Protein AF-A0A0D0DT85-F1 (afdb_monomer)

Organism: NCBI:txid930991

Sequence (177 aa):
MFSESQMRKAKAQCKSSNTFLCLSPDREFDTLKAQILQKIDEKLNPGMLTYDDYMIEWTIPRIQPSAMSLSSPADYNNEDDSRDGIGGPEDSNTSDSDCEHVKKKKKSKKHKKGKGVIENIAINEKIQNLQNCWMCSKPGCSSDHCFVHPEHPDHFSLGHEHLSVWAAAWVPFYIIN

Radius of gyration: 30.25 Å; Cα contacts (8 Å, |Δi|>4): 53; chains: 1; bounding box: 87×52×70 Å

Structure (mmCIF, N/CA/C/O backbone):
data_AF-A0A0D0DT85-F1
#
_entry.id   AF-A0A0D0DT85-F1
#
loop_
_atom_site.group_PDB
_atom_site.id
_atom_site.type_symbol
_atom_site.label_atom_id
_atom_site.label_alt_id
_atom_site.label_comp_id
_atom_site.label_asym_id
_atom_site.label_entity_id
_atom_site.label_seq_id
_atom_site.pdbx_PDB_ins_code
_atom_site.Cartn_x
_atom_site.Cartn_y
_atom_site.Cartn_z
_atom_site.occupancy
_atom_site.B_iso_or_equiv
_atom_site.auth_seq_id
_atom_site.auth_comp_id
_atom_site.auth_asym_id
_atom_site.auth_atom_id
_atom_site.pdbx_PDB_model_num
ATOM 1 N N . MET A 1 1 ? 18.616 3.975 -16.713 1.00 49.69 1 MET A N 1
ATOM 2 C CA . MET A 1 1 ? 18.365 5.360 -17.172 1.00 49.69 1 MET A CA 1
ATOM 3 C C . MET A 1 1 ? 17.115 5.345 -18.038 1.00 49.69 1 MET A C 1
ATOM 5 O O . MET A 1 1 ? 17.030 4.480 -18.897 1.00 49.69 1 MET A O 1
ATOM 9 N N . PHE A 1 2 ? 16.143 6.225 -17.790 1.00 50.12 2 PHE A N 1
ATOM 10 C CA . PHE A 1 2 ? 14.968 6.376 -18.661 1.00 50.12 2 PHE A CA 1
ATOM 11 C C . PHE A 1 2 ? 15.368 7.119 -19.943 1.00 50.12 2 PHE A C 1
ATOM 13 O O . PHE A 1 2 ? 16.223 8.004 -19.886 1.00 50.12 2 PHE A O 1
ATOM 20 N N . SER A 1 3 ? 14.784 6.766 -21.091 1.00 71.31 3 SER A N 1
ATOM 21 C CA . SER A 1 3 ? 15.068 7.471 -22.348 1.00 71.31 3 SER A CA 1
ATOM 22 C C . SER A 1 3 ? 14.425 8.862 -22.354 1.00 71.31 3 SER A C 1
ATOM 24 O O . SER A 1 3 ? 13.386 9.088 -21.727 1.00 71.31 3 SER A O 1
ATOM 26 N N . GLU A 1 4 ? 14.992 9.792 -23.123 1.00 67.31 4 GLU A N 1
ATOM 27 C CA . GLU A 1 4 ? 14.445 11.148 -23.283 1.00 67.31 4 GLU A CA 1
ATOM 28 C C . GLU A 1 4 ? 12.981 11.123 -23.775 1.00 67.31 4 GLU A C 1
ATOM 30 O O . GLU A 1 4 ? 12.150 11.923 -23.346 1.00 67.31 4 GLU A O 1
ATOM 35 N N . SER A 1 5 ? 12.623 10.128 -24.594 1.00 63.34 5 SER A N 1
ATOM 36 C CA . SER A 1 5 ? 11.249 9.881 -25.045 1.00 63.34 5 SER A CA 1
ATOM 37 C C . SER A 1 5 ? 10.304 9.414 -23.929 1.00 63.34 5 SER A C 1
ATOM 39 O O . SER A 1 5 ? 9.130 9.783 -23.934 1.00 63.34 5 SER A O 1
ATOM 41 N N . GLN A 1 6 ? 10.785 8.655 -22.938 1.00 63.44 6 GLN A N 1
ATOM 42 C CA . GLN A 1 6 ? 9.984 8.250 -21.777 1.00 63.44 6 GLN A CA 1
ATOM 43 C C . GLN A 1 6 ? 9.748 9.419 -20.813 1.00 63.44 6 GLN A C 1
ATOM 45 O O . GLN A 1 6 ? 8.661 9.524 -20.247 1.00 63.44 6 GLN A O 1
ATOM 50 N N . MET A 1 7 ? 10.713 10.335 -20.683 1.00 65.50 7 MET A N 1
ATOM 51 C CA . MET A 1 7 ? 10.577 11.547 -19.861 1.00 65.50 7 MET A CA 1
ATOM 52 C C . MET A 1 7 ? 9.607 12.583 -20.447 1.00 65.50 7 MET A C 1
ATOM 54 O O . MET A 1 7 ? 9.112 13.438 -19.715 1.00 65.50 7 MET A O 1
ATOM 58 N N . ARG A 1 8 ? 9.316 12.503 -21.752 1.00 67.81 8 ARG A N 1
ATOM 59 C CA . ARG A 1 8 ? 8.350 13.375 -22.440 1.00 67.81 8 ARG A CA 1
ATOM 60 C C . ARG A 1 8 ? 6.920 12.838 -22.450 1.00 67.81 8 ARG A C 1
ATOM 62 O O . ARG A 1 8 ? 6.029 13.528 -22.942 1.00 67.81 8 ARG A O 1
ATOM 69 N N . LYS A 1 9 ? 6.664 11.642 -21.905 1.00 72.19 9 LYS A N 1
ATOM 70 C CA . LYS A 1 9 ? 5.286 11.168 -21.728 1.00 72.19 9 LYS A CA 1
ATOM 71 C C . LYS A 1 9 ? 4.592 12.115 -20.755 1.00 72.19 9 LYS A C 1
ATOM 73 O O . LYS A 1 9 ? 5.019 12.247 -19.608 1.00 72.19 9 LYS A O 1
ATOM 78 N N . ALA A 1 10 ? 3.543 12.794 -21.220 1.00 69.06 10 ALA A N 1
ATOM 79 C CA . ALA A 1 10 ? 2.697 13.589 -20.343 1.00 69.06 10 ALA A CA 1
ATOM 80 C C . ALA A 1 10 ? 2.276 12.693 -19.174 1.00 69.06 10 ALA A C 1
ATOM 82 O O . ALA A 1 10 ? 1.785 11.585 -19.401 1.00 69.06 10 ALA A O 1
ATOM 83 N N . LYS A 1 11 ? 2.534 13.132 -17.933 1.00 65.25 11 LYS A N 1
ATOM 84 C CA . LYS A 1 11 ? 2.072 12.411 -16.743 1.00 65.25 11 LYS A CA 1
ATOM 85 C C . LYS A 1 11 ? 0.593 12.130 -16.951 1.00 65.25 11 LYS A C 1
ATOM 87 O O . LYS A 1 11 ? -0.172 13.079 -17.107 1.00 65.25 11 LYS A O 1
ATOM 92 N N . ALA A 1 12 ? 0.218 10.852 -16.998 1.00 67.06 12 ALA A N 1
ATOM 93 C CA . ALA A 1 12 ? -1.176 10.456 -17.072 1.00 67.06 12 ALA A CA 1
ATOM 94 C C . ALA A 1 12 ? -1.878 11.103 -15.878 1.00 67.06 12 ALA A C 1
ATOM 96 O O . ALA A 1 12 ? -1.649 10.740 -14.724 1.00 67.06 12 ALA A O 1
ATOM 97 N N . GLN A 1 13 ? -2.628 12.165 -16.154 1.00 64.44 13 GLN A N 1
ATOM 98 C CA . GLN A 1 13 ? -3.310 12.915 -15.125 1.00 64.44 13 GLN A CA 1
ATOM 99 C C . GLN A 1 13 ? -4.462 12.022 -14.680 1.00 64.44 13 GLN A C 1
ATOM 101 O O . GLN A 1 13 ? -5.367 11.737 -15.466 1.00 64.44 13 GLN A O 1
ATOM 106 N N . CYS A 1 14 ? -4.385 11.512 -13.452 1.00 51.56 14 CYS A N 1
ATOM 107 C CA . CYS A 1 14 ? -5.483 10.772 -12.854 1.00 51.56 14 CYS A CA 1
ATOM 108 C C . CYS A 1 14 ? -6.666 11.741 -12.763 1.00 51.56 14 CYS A C 1
ATOM 110 O O . CYS A 1 14 ? -6.636 12.697 -11.987 1.00 51.56 14 CYS A O 1
ATOM 112 N N . LYS A 1 15 ? -7.655 11.578 -13.644 1.00 73.25 15 LYS A N 1
ATOM 113 C CA . LYS A 1 15 ? -8.844 12.427 -13.655 1.00 73.25 15 LYS A CA 1
ATOM 114 C C . LYS A 1 15 ? -9.658 12.065 -12.419 1.00 73.25 15 LYS A C 1
ATOM 116 O O . LYS A 1 15 ? -10.078 10.918 -12.282 1.00 73.25 15 LYS A O 1
ATOM 121 N N . SER A 1 16 ? -9.873 13.023 -11.523 1.00 66.44 16 SER A N 1
ATOM 122 C CA . SER A 1 16 ? -10.787 12.832 -10.403 1.00 66.44 16 SER A CA 1
ATOM 123 C C . SER A 1 16 ? -12.199 12.637 -10.956 1.00 66.44 16 SER A C 1
ATOM 125 O O . SER A 1 16 ? -12.799 13.537 -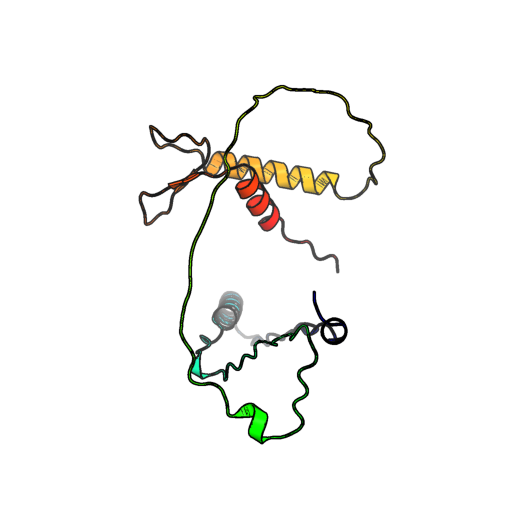11.540 1.00 66.44 16 SER A O 1
ATOM 127 N N . SER A 1 17 ? -12.720 11.422 -10.824 1.00 69.94 17 SER A N 1
ATOM 128 C CA . SER A 1 17 ? -14.099 11.112 -11.186 1.00 69.94 17 SER A CA 1
ATOM 129 C C . SER A 1 17 ? -14.988 11.387 -9.979 1.00 69.94 17 SER A C 1
ATOM 131 O O . SER A 1 17 ? -15.037 10.574 -9.060 1.00 69.94 17 SER A O 1
ATOM 133 N N . ASN A 1 18 ? -15.708 12.508 -9.988 1.00 77.06 18 ASN A N 1
ATOM 134 C CA . ASN A 1 18 ? -16.775 12.764 -9.022 1.00 77.06 18 ASN A CA 1
ATOM 135 C C . ASN A 1 18 ? -18.114 12.281 -9.587 1.00 77.06 18 ASN A C 1
ATOM 137 O O . ASN A 1 18 ? -18.501 12.657 -10.691 1.00 77.06 18 ASN A O 1
ATOM 141 N N . THR A 1 19 ? -18.837 11.473 -8.815 1.00 75.38 19 THR A N 1
ATOM 142 C CA . THR A 1 19 ? -20.206 11.043 -9.130 1.00 75.38 19 THR A CA 1
ATOM 143 C C . THR A 1 19 ? -21.167 11.641 -8.114 1.00 75.38 19 THR A C 1
ATOM 145 O O . THR A 1 19 ? -20.984 11.452 -6.913 1.00 75.38 19 THR A O 1
ATOM 148 N N . PHE A 1 20 ? -22.199 12.343 -8.581 1.00 76.62 20 PHE A N 1
ATOM 149 C CA . PHE A 1 20 ? -23.265 12.838 -7.715 1.00 76.62 20 PHE A CA 1
ATOM 150 C C . PHE A 1 20 ? -24.200 11.687 -7.332 1.00 76.62 20 PHE A C 1
ATOM 152 O O . PHE A 1 20 ? -24.692 10.963 -8.197 1.00 76.62 20 PHE A O 1
ATOM 159 N N . LEU A 1 21 ? -24.437 11.515 -6.032 1.00 67.50 21 LEU A N 1
ATOM 160 C CA . LEU A 1 21 ? -25.405 10.553 -5.516 1.00 67.50 21 LEU A CA 1
ATOM 161 C C . LEU A 1 21 ? -26.797 11.185 -5.581 1.00 67.50 21 LEU A C 1
ATOM 163 O O . LEU A 1 21 ? -27.089 12.127 -4.847 1.00 67.50 21 LEU A O 1
ATOM 167 N N . CYS A 1 22 ? -27.649 10.686 -6.475 1.00 68.38 22 CYS A N 1
ATOM 168 C CA . CYS A 1 22 ? -29.054 11.073 -6.515 1.00 68.38 22 CYS A CA 1
ATOM 169 C C . CYS A 1 22 ? -29.821 10.174 -5.538 1.00 68.38 22 CYS A C 1
ATOM 171 O O . CYS A 1 22 ? -29.999 8.985 -5.798 1.00 68.38 22 CYS A O 1
ATOM 173 N N . LEU A 1 23 ? -30.198 10.725 -4.384 1.00 67.50 23 LEU A N 1
ATOM 174 C CA . LEU A 1 23 ? -30.939 10.007 -3.350 1.00 67.50 23 LEU A CA 1
ATOM 175 C C . LEU A 1 23 ? -32.428 10.333 -3.487 1.00 67.50 23 LEU A C 1
ATOM 177 O O . LEU A 1 23 ? -32.805 11.491 -3.657 1.00 67.50 23 LEU A O 1
ATOM 181 N N . SER A 1 24 ? -33.277 9.312 -3.421 1.00 68.25 24 SER A N 1
ATOM 182 C CA . SER A 1 24 ? -34.731 9.473 -3.403 1.00 68.25 24 SER A CA 1
ATOM 183 C C . SER A 1 24 ? -35.174 10.066 -2.051 1.00 68.25 24 SER A C 1
ATOM 185 O O . SER A 1 24 ? -34.861 9.462 -1.023 1.00 68.25 24 SER A O 1
ATOM 187 N N . PRO A 1 25 ? -35.883 11.210 -2.026 1.00 62.69 25 PRO A N 1
ATOM 188 C CA . PRO A 1 25 ? -36.117 12.000 -0.809 1.00 62.69 25 PRO A CA 1
ATOM 189 C C . PRO A 1 25 ? -37.147 11.413 0.173 1.00 62.69 25 PRO A C 1
ATOM 191 O O . PRO A 1 25 ? -37.194 11.844 1.319 1.00 62.69 25 PRO A O 1
ATOM 194 N N . ASP A 1 26 ? -37.940 10.418 -0.231 1.00 74.38 26 ASP A N 1
ATOM 195 C CA . ASP A 1 26 ? -39.088 9.919 0.548 1.00 74.38 26 ASP A CA 1
ATOM 196 C C . ASP A 1 26 ? -38.745 8.834 1.591 1.00 74.38 26 ASP A C 1
ATOM 198 O O . ASP A 1 26 ? -39.602 8.027 1.958 1.00 74.38 26 ASP A O 1
ATOM 202 N N . ARG A 1 27 ? -37.491 8.738 2.054 1.00 54.06 27 ARG A N 1
ATOM 203 C CA . ARG A 1 27 ? -37.046 7.602 2.881 1.00 54.06 27 ARG A CA 1
ATOM 204 C C . ARG A 1 27 ? -36.176 8.016 4.067 1.00 54.06 27 ARG A C 1
ATOM 206 O O . ARG A 1 27 ? -35.340 8.906 3.958 1.00 54.06 27 ARG A O 1
ATOM 213 N N . GLU A 1 28 ? -36.390 7.356 5.208 1.00 64.44 28 GLU A N 1
ATOM 214 C CA . GLU A 1 28 ? -35.751 7.694 6.485 1.00 64.44 28 GLU A CA 1
ATOM 215 C C . GLU A 1 28 ? -34.215 7.614 6.438 1.00 64.44 28 GLU A C 1
ATOM 217 O O . GLU A 1 28 ? -33.633 6.829 5.687 1.00 64.44 28 GLU A O 1
ATOM 222 N N . PHE A 1 29 ? -33.555 8.415 7.279 1.00 58.22 29 PHE A N 1
ATOM 223 C CA . PHE A 1 29 ? -32.106 8.664 7.299 1.00 58.22 29 PHE A CA 1
ATOM 224 C C . PHE A 1 29 ? -31.233 7.392 7.386 1.00 58.22 29 PHE A C 1
ATOM 226 O O . PHE A 1 29 ? -30.127 7.359 6.843 1.00 58.22 29 PHE A O 1
ATOM 233 N N . ASP A 1 30 ? -31.740 6.312 7.987 1.00 67.50 30 ASP A N 1
ATOM 234 C CA . ASP A 1 30 ? -31.042 5.019 8.035 1.00 67.50 30 ASP A CA 1
ATOM 235 C C . ASP A 1 30 ? -30.855 4.387 6.647 1.00 67.50 30 ASP A C 1
ATOM 237 O O . ASP A 1 30 ? -29.852 3.719 6.379 1.00 67.50 30 ASP A O 1
ATOM 241 N N . THR A 1 31 ? -31.762 4.668 5.710 1.00 74.88 31 THR A N 1
ATOM 242 C CA . THR A 1 31 ? -31.636 4.189 4.328 1.00 74.88 31 THR A CA 1
ATOM 243 C C . THR A 1 31 ? -30.587 4.963 3.535 1.00 74.88 31 THR A C 1
ATOM 245 O O . THR A 1 31 ? -29.934 4.370 2.681 1.00 74.88 31 THR A O 1
ATOM 248 N N . LEU A 1 32 ? -30.333 6.235 3.865 1.00 79.12 32 LEU A N 1
ATOM 249 C CA . LEU A 1 32 ? -29.251 7.027 3.268 1.00 79.12 32 LEU A CA 1
ATOM 250 C C . LEU A 1 32 ? -27.885 6.472 3.675 1.00 79.12 32 LEU A C 1
ATOM 252 O O . LEU A 1 32 ? -27.009 6.289 2.829 1.00 79.12 32 LEU A O 1
ATOM 256 N N . LYS A 1 33 ? -27.714 6.135 4.958 1.00 83.12 33 LYS A N 1
ATOM 257 C CA . LYS A 1 33 ? -26.488 5.495 5.447 1.00 83.12 33 LYS A CA 1
ATOM 258 C C . LYS A 1 33 ? -26.263 4.143 4.767 1.00 83.12 33 LYS A C 1
ATOM 260 O O . LYS A 1 33 ? -25.156 3.880 4.304 1.00 83.1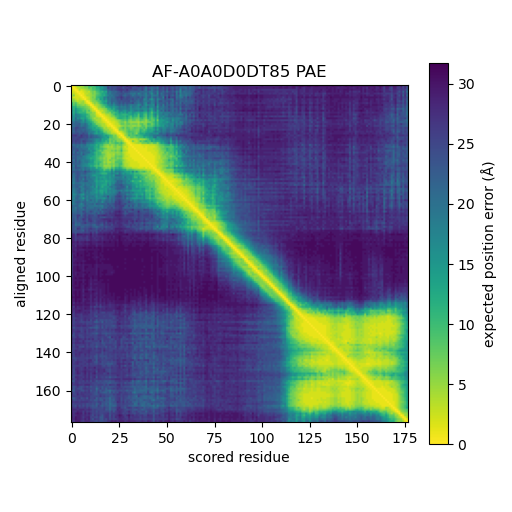2 33 LYS A O 1
ATOM 265 N N . ALA A 1 34 ? -27.308 3.324 4.648 1.00 81.06 34 ALA A N 1
ATOM 266 C CA . ALA A 1 34 ? -27.237 2.047 3.941 1.00 81.06 34 ALA A CA 1
ATOM 267 C C . ALA A 1 34 ? -26.893 2.219 2.448 1.00 81.06 34 ALA A C 1
ATOM 269 O O . ALA A 1 34 ? -26.041 1.501 1.932 1.00 81.06 34 ALA A O 1
ATOM 270 N N . GLN A 1 35 ? -27.484 3.207 1.769 1.00 79.00 35 GLN A N 1
ATOM 271 C CA . GLN A 1 35 ? -27.206 3.505 0.358 1.00 79.00 35 GLN A CA 1
ATOM 272 C C . GLN A 1 35 ? -25.770 3.992 0.132 1.00 79.00 35 GLN A C 1
ATOM 274 O O . GLN A 1 35 ? -25.126 3.580 -0.833 1.00 79.00 35 GLN A O 1
ATOM 279 N N . ILE A 1 36 ? -25.241 4.833 1.026 1.00 86.50 36 ILE A N 1
ATOM 280 C CA . ILE A 1 36 ? -23.838 5.267 0.974 1.00 86.50 36 ILE A CA 1
ATOM 281 C C . ILE A 1 36 ? -22.908 4.071 1.181 1.00 86.50 36 ILE A C 1
ATOM 283 O O . ILE A 1 36 ? -21.967 3.897 0.410 1.00 86.50 36 ILE A O 1
ATOM 287 N N . LEU A 1 37 ? -23.181 3.228 2.180 1.00 86.44 37 LEU A N 1
ATOM 288 C CA . LEU A 1 37 ? -22.373 2.038 2.452 1.00 86.44 37 LEU A CA 1
ATOM 289 C C . LEU A 1 37 ? -22.386 1.055 1.277 1.00 86.44 37 LEU A C 1
ATOM 291 O O . LEU A 1 37 ? -21.327 0.575 0.892 1.00 86.44 37 LEU A O 1
ATOM 295 N N . GLN A 1 38 ? -23.542 0.831 0.649 1.00 84.56 38 GLN A N 1
ATOM 296 C CA . GLN A 1 38 ? -23.658 -0.004 -0.548 1.00 84.56 38 GLN A CA 1
ATOM 297 C C . GLN A 1 38 ? -22.829 0.550 -1.715 1.00 84.56 38 GLN A C 1
ATOM 299 O O . GLN A 1 38 ? -22.136 -0.198 -2.396 1.00 84.56 38 GLN A O 1
ATOM 304 N N . LYS A 1 39 ? -22.853 1.869 -1.939 1.00 84.06 39 LYS A N 1
ATOM 305 C CA . LYS A 1 39 ? -22.064 2.500 -3.008 1.00 84.06 39 LYS A CA 1
ATOM 306 C C . LYS A 1 39 ? -20.565 2.479 -2.731 1.00 84.06 39 LYS A C 1
ATOM 308 O O . LYS A 1 39 ? -19.784 2.362 -3.672 1.00 84.06 39 LYS A O 1
ATOM 313 N N . ILE A 1 40 ? -20.164 2.597 -1.466 1.00 86.50 40 ILE A N 1
ATOM 314 C CA . ILE A 1 40 ? -18.770 2.410 -1.052 1.00 86.50 40 ILE A CA 1
ATOM 315 C C . ILE A 1 40 ? -18.351 0.963 -1.321 1.00 86.50 40 ILE A C 1
ATOM 317 O O . ILE A 1 40 ? -17.314 0.758 -1.939 1.00 86.50 40 ILE A O 1
ATOM 321 N N . ASP A 1 41 ? -19.169 -0.019 -0.947 1.00 84.06 41 ASP A N 1
ATOM 322 C CA . ASP A 1 41 ? -18.885 -1.442 -1.167 1.00 84.06 41 ASP A CA 1
ATOM 323 C C . ASP A 1 41 ? -18.773 -1.796 -2.663 1.00 84.06 41 ASP A C 1
ATOM 325 O O . ASP A 1 41 ? -17.788 -2.396 -3.090 1.00 84.06 41 ASP A O 1
ATOM 329 N N . GLU A 1 42 ? -19.694 -1.302 -3.500 1.00 84.12 42 GLU A N 1
ATOM 330 C CA . GLU A 1 42 ? -19.624 -1.431 -4.968 1.00 84.12 42 GLU A CA 1
ATOM 331 C C . GLU A 1 42 ? -18.324 -0.855 -5.562 1.00 84.12 42 GLU A C 1
ATOM 333 O O . GLU A 1 42 ? -17.843 -1.326 -6.592 1.00 84.12 42 GLU A O 1
ATOM 338 N N . LYS A 1 43 ? -17.764 0.199 -4.955 1.00 82.44 43 LYS A N 1
ATOM 339 C CA . LYS A 1 43 ? -16.519 0.837 -5.414 1.00 82.44 43 LYS A CA 1
ATOM 340 C C . LYS A 1 43 ? -15.267 0.189 -4.834 1.00 82.44 43 LYS A C 1
ATOM 342 O O . LYS A 1 43 ? -14.230 0.223 -5.495 1.00 82.44 43 LYS A O 1
ATOM 347 N N . LEU A 1 44 ? -15.354 -0.356 -3.623 1.00 81.81 44 LEU A N 1
ATOM 348 C CA . LEU A 1 44 ? -14.261 -1.055 -2.948 1.00 81.81 44 LEU A CA 1
ATOM 349 C C . LEU A 1 44 ? -14.080 -2.490 -3.446 1.00 81.81 44 LEU A C 1
ATOM 351 O O . LEU A 1 44 ? -12.982 -3.019 -3.301 1.00 81.81 44 LEU A O 1
ATOM 355 N N . ASN A 1 45 ? -15.095 -3.069 -4.090 1.00 79.06 45 ASN A N 1
ATOM 356 C CA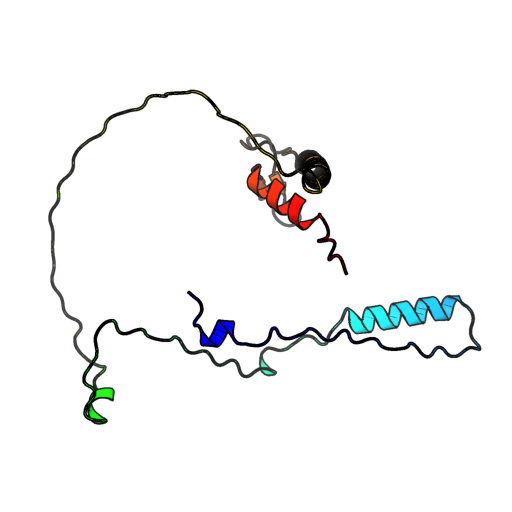 . ASN A 1 45 ? -15.018 -4.347 -4.794 1.00 79.06 45 ASN A CA 1
ATOM 357 C C . ASN A 1 45 ? -14.984 -4.125 -6.317 1.00 79.06 45 ASN A C 1
ATOM 359 O O . ASN A 1 45 ? -15.951 -4.467 -7.006 1.00 79.06 45 ASN A O 1
ATOM 363 N N . PRO A 1 46 ? -13.916 -3.527 -6.885 1.00 75.62 46 PRO A N 1
ATOM 364 C CA . PRO A 1 46 ? -13.781 -3.501 -8.332 1.00 75.62 46 PRO A CA 1
ATOM 365 C C . PRO A 1 46 ? -13.803 -4.944 -8.844 1.00 75.62 46 PRO A C 1
ATOM 367 O O . PRO A 1 46 ? -13.261 -5.843 -8.199 1.00 75.62 46 PRO A O 1
ATOM 370 N N . GLY A 1 47 ? -14.451 -5.159 -9.994 1.00 79.94 47 GLY A N 1
ATOM 371 C CA . GLY A 1 47 ? -14.484 -6.469 -10.638 1.00 79.94 47 GLY A CA 1
ATOM 372 C C . GLY A 1 47 ? -13.079 -7.062 -10.674 1.00 79.94 47 GLY A C 1
ATOM 373 O O . GLY A 1 47 ? -12.128 -6.373 -11.049 1.00 79.94 47 GLY A O 1
ATOM 374 N N . MET A 1 48 ? -12.953 -8.299 -10.192 1.00 80.94 48 MET A N 1
ATOM 375 C CA . MET A 1 48 ? -11.675 -8.986 -10.080 1.00 80.94 48 MET A CA 1
ATOM 376 C C . MET A 1 48 ? -11.053 -9.042 -11.475 1.00 80.94 48 MET A C 1
ATOM 378 O O . MET A 1 48 ? -11.583 -9.711 -12.357 1.00 80.94 48 MET A O 1
ATOM 382 N N . LEU A 1 49 ? -9.986 -8.272 -11.689 1.00 80.81 49 LEU A N 1
ATOM 383 C CA . LEU A 1 49 ? -9.299 -8.231 -12.973 1.00 80.81 49 LEU A CA 1
ATOM 384 C C . LEU A 1 49 ? -8.758 -9.628 -13.263 1.00 80.81 49 LEU A C 1
ATOM 386 O O . LEU A 1 49 ? -7.956 -10.146 -12.480 1.00 80.81 49 LEU A O 1
ATOM 390 N N . THR A 1 50 ? -9.207 -10.244 -14.354 1.00 85.44 50 THR A N 1
ATOM 391 C CA . THR A 1 50 ? -8.667 -11.533 -14.781 1.00 85.44 50 THR A CA 1
ATOM 392 C C . THR A 1 50 ? -7.496 -11.294 -15.726 1.00 85.44 50 THR A C 1
ATOM 394 O O . THR A 1 50 ? -7.486 -10.333 -16.493 1.00 85.44 50 THR A O 1
ATOM 397 N N . TYR A 1 51 ? -6.462 -12.134 -15.649 1.00 83.12 51 TYR A N 1
ATOM 398 C CA . TYR A 1 51 ? -5.301 -12.009 -16.539 1.00 83.12 51 TYR A CA 1
ATOM 399 C C . TYR A 1 51 ? -5.685 -12.195 -18.012 1.00 83.12 51 TYR A C 1
ATOM 401 O O . TYR A 1 51 ? -5.058 -11.594 -18.879 1.00 83.12 51 TYR A O 1
ATOM 409 N N . ASP A 1 52 ? -6.744 -12.961 -18.275 1.00 89.25 52 ASP A N 1
ATOM 410 C CA . ASP A 1 52 ? -7.255 -13.236 -19.618 1.00 89.25 52 ASP A CA 1
ATOM 411 C C . ASP A 1 52 ? -7.861 -11.992 -20.295 1.00 89.25 52 ASP A C 1
ATOM 413 O O . ASP A 1 52 ? -7.944 -11.936 -21.521 1.00 89.25 52 ASP A O 1
ATOM 417 N N . ASP A 1 53 ? -8.221 -10.960 -19.521 1.00 88.19 53 ASP A N 1
ATOM 418 C CA . ASP A 1 53 ? -8.740 -9.688 -20.043 1.00 88.19 53 ASP A CA 1
ATOM 419 C C . ASP A 1 53 ? -7.643 -8.797 -20.657 1.00 88.19 53 ASP A C 1
ATOM 421 O O . ASP A 1 53 ? -7.940 -7.762 -21.265 1.00 88.19 53 ASP A O 1
ATOM 425 N N . TYR A 1 54 ? -6.367 -9.168 -20.502 1.00 87.69 54 TYR A N 1
ATOM 426 C CA . TYR A 1 54 ? -5.233 -8.356 -20.928 1.00 87.69 54 TYR A CA 1
ATOM 427 C C . TYR A 1 54 ? -4.285 -9.126 -21.847 1.00 87.69 54 TYR A C 1
ATOM 429 O O . TYR A 1 54 ? -3.667 -10.115 -21.467 1.00 87.69 54 TYR A O 1
ATOM 437 N N . MET A 1 55 ? -4.068 -8.588 -23.048 1.00 87.25 55 MET A N 1
ATOM 438 C CA . MET A 1 55 ? -2.933 -8.976 -23.886 1.00 87.25 55 MET A CA 1
ATOM 439 C C . MET A 1 55 ? -1.663 -8.313 -23.341 1.00 87.25 55 MET A C 1
ATOM 441 O O . MET A 1 55 ? -1.459 -7.109 -23.512 1.00 87.25 55 MET A O 1
ATOM 445 N N . ILE A 1 56 ? -0.825 -9.087 -22.649 1.00 88.06 56 ILE A N 1
ATOM 446 C CA . ILE A 1 56 ? 0.447 -8.607 -22.099 1.00 88.06 56 ILE A CA 1
ATOM 447 C C . ILE A 1 56 ? 1.568 -8.917 -23.093 1.00 88.06 56 ILE A C 1
ATOM 449 O O . ILE A 1 56 ? 1.998 -10.059 -23.223 1.00 88.06 56 ILE A O 1
ATOM 453 N N . GLU A 1 57 ? 2.085 -7.882 -23.751 1.00 93.69 57 GLU A N 1
ATOM 454 C CA . GLU A 1 57 ? 3.283 -7.968 -24.589 1.00 93.69 57 GLU A CA 1
ATOM 455 C C . GLU A 1 57 ? 4.457 -7.267 -23.896 1.00 93.69 57 GLU A C 1
ATOM 457 O O . GLU A 1 57 ? 4.320 -6.159 -23.368 1.00 93.69 57 GLU A O 1
ATOM 462 N N . TRP A 1 58 ? 5.633 -7.897 -23.897 1.00 87.06 58 TRP A N 1
ATOM 463 C CA . TRP A 1 58 ? 6.870 -7.279 -23.424 1.00 87.06 58 TRP A CA 1
ATOM 464 C C . TRP A 1 58 ? 7.989 -7.452 -24.446 1.00 87.06 58 TRP A C 1
ATOM 466 O O . TRP A 1 58 ? 8.058 -8.434 -25.181 1.00 87.06 58 TRP A O 1
ATOM 476 N N . THR A 1 59 ? 8.893 -6.478 -24.491 1.00 89.69 59 THR A N 1
ATOM 477 C CA . THR A 1 59 ? 10.071 -6.501 -25.361 1.00 89.69 59 THR A CA 1
ATOM 478 C C . THR A 1 59 ? 11.286 -6.120 -24.531 1.00 89.69 59 THR A C 1
ATOM 480 O O . THR A 1 59 ? 11.281 -5.077 -23.876 1.00 89.69 59 THR A O 1
ATOM 483 N N . ILE A 1 60 ? 12.333 -6.949 -24.552 1.00 89.25 60 ILE A N 1
ATOM 484 C CA . ILE A 1 60 ? 13.624 -6.605 -23.944 1.00 89.25 60 ILE A CA 1
ATOM 485 C C . ILE A 1 60 ? 14.471 -5.897 -25.005 1.00 89.25 60 ILE A C 1
ATOM 487 O O . ILE A 1 60 ? 14.886 -6.537 -25.973 1.00 89.25 60 ILE A O 1
ATOM 491 N N . PRO A 1 61 ? 14.762 -4.594 -24.850 1.00 80.12 61 PRO A N 1
ATOM 492 C CA . PRO A 1 61 ? 15.677 -3.916 -25.751 1.00 80.12 61 PRO A CA 1
ATOM 493 C C . PRO A 1 61 ? 17.089 -4.467 -25.535 1.00 80.12 61 PRO A C 1
ATOM 495 O O . PRO A 1 61 ? 17.689 -4.283 -24.475 1.00 80.12 61 PRO A O 1
ATOM 498 N N . ARG A 1 62 ? 17.637 -5.138 -26.549 1.00 82.00 62 ARG A N 1
ATOM 499 C CA . ARG A 1 62 ? 19.058 -5.491 -26.578 1.00 82.00 62 ARG A CA 1
ATOM 500 C C . ARG A 1 62 ? 19.848 -4.274 -27.049 1.00 82.00 62 ARG A C 1
ATOM 502 O O . ARG A 1 62 ? 19.709 -3.843 -28.189 1.00 82.00 62 ARG A O 1
ATOM 509 N N . ILE A 1 63 ? 20.676 -3.719 -26.167 1.00 81.06 63 ILE A N 1
ATOM 510 C CA . ILE A 1 63 ? 21.665 -2.708 -26.547 1.00 81.06 63 ILE A CA 1
ATOM 511 C C . ILE A 1 63 ? 22.912 -3.467 -26.989 1.00 81.06 63 ILE A C 1
ATOM 513 O O . ILE A 1 63 ? 23.618 -4.032 -26.156 1.00 81.06 63 ILE A O 1
ATOM 517 N N . GLN A 1 64 ? 23.165 -3.513 -28.296 1.00 77.19 64 GLN A N 1
ATOM 518 C CA . GLN A 1 64 ? 24.433 -4.019 -28.808 1.00 77.19 64 GLN A CA 1
ATOM 519 C C . GLN A 1 64 ? 25.495 -2.911 -28.701 1.00 77.19 64 GLN A C 1
ATOM 521 O O . GLN A 1 64 ? 25.265 -1.806 -29.193 1.00 77.19 64 GLN A O 1
ATOM 526 N N . PRO A 1 65 ? 26.644 -3.169 -28.051 1.00 78.12 65 PRO A N 1
ATOM 527 C CA . PRO A 1 65 ? 27.687 -2.161 -27.848 1.00 78.12 65 PRO A CA 1
ATOM 528 C C . PRO A 1 65 ? 28.476 -1.831 -29.125 1.00 78.12 65 PRO A C 1
ATOM 530 O O . PRO A 1 65 ? 29.205 -0.845 -29.149 1.00 78.12 65 PRO A O 1
ATOM 533 N N . SER A 1 66 ? 28.341 -2.640 -30.178 1.00 80.06 66 SER A N 1
ATOM 534 C CA . SER A 1 66 ? 29.023 -2.468 -31.460 1.00 80.06 66 SER A CA 1
ATOM 535 C C . SER A 1 66 ? 28.017 -2.547 -32.606 1.00 80.06 66 SER A C 1
ATOM 537 O O . SER A 1 66 ? 27.067 -3.328 -32.538 1.00 80.06 66 SER A O 1
ATOM 539 N N . ALA A 1 67 ? 28.222 -1.743 -33.651 1.00 73.50 67 ALA A N 1
ATOM 540 C CA . ALA A 1 67 ? 27.389 -1.761 -34.846 1.00 73.50 67 ALA A CA 1
ATOM 541 C C . ALA A 1 67 ? 27.627 -3.068 -35.616 1.00 73.50 67 ALA A C 1
ATOM 543 O O . ALA A 1 67 ? 28.675 -3.257 -36.232 1.00 73.50 67 ALA A O 1
ATOM 544 N N . MET A 1 68 ? 26.658 -3.980 -35.561 1.00 70.75 68 MET A N 1
ATOM 545 C CA . MET A 1 68 ? 26.660 -5.184 -36.380 1.00 70.75 68 MET A CA 1
ATOM 546 C C . MET A 1 68 ? 26.174 -4.796 -37.783 1.00 70.75 68 MET A C 1
ATOM 548 O O . MET A 1 68 ? 25.048 -4.326 -37.947 1.00 70.75 68 MET A O 1
ATOM 552 N N . SER A 1 69 ? 27.042 -4.923 -38.788 1.00 71.62 69 SER A N 1
ATOM 553 C CA . SER A 1 69 ? 26.714 -4.634 -40.188 1.00 71.62 69 SER A CA 1
ATOM 554 C C . SER A 1 69 ? 25.784 -5.713 -40.747 1.00 71.62 69 SER A C 1
ATOM 556 O O . SER A 1 69 ? 26.225 -6.603 -41.466 1.00 71.62 69 SER A O 1
ATOM 558 N N . LEU A 1 70 ? 24.500 -5.647 -40.401 1.00 66.88 70 LEU A N 1
ATOM 559 C CA . LEU A 1 70 ? 23.461 -6.484 -40.997 1.00 66.88 70 LEU A CA 1
ATOM 560 C C . LEU A 1 70 ? 23.106 -5.872 -42.351 1.00 66.88 70 LEU A C 1
ATOM 562 O O . LEU A 1 70 ? 22.318 -4.931 -42.448 1.00 66.88 70 LEU A O 1
ATOM 566 N N . SER A 1 71 ? 23.792 -6.341 -43.389 1.00 74.81 71 SER A N 1
ATOM 567 C CA . SER A 1 71 ? 23.643 -5.824 -44.754 1.00 74.81 71 SER A CA 1
ATOM 568 C C . SER A 1 71 ? 22.689 -6.674 -45.588 1.00 74.81 71 SER A C 1
ATOM 570 O O . SER A 1 71 ? 22.228 -6.218 -46.637 1.00 74.81 71 SER A O 1
ATOM 572 N N . SER A 1 72 ? 22.343 -7.875 -45.110 1.00 71.94 72 SER A N 1
ATOM 573 C CA . SER A 1 72 ? 21.422 -8.771 -45.790 1.00 71.94 72 SER A CA 1
ATOM 574 C C . SER A 1 72 ? 20.371 -9.360 -44.834 1.00 71.94 72 SER A C 1
ATOM 576 O O . SER A 1 72 ? 20.670 -9.670 -43.682 1.00 71.94 72 SER A O 1
ATOM 578 N N . PRO A 1 73 ? 19.127 -9.578 -45.296 1.00 68.75 73 PRO A N 1
ATOM 579 C CA . PRO A 1 73 ? 18.103 -10.258 -44.503 1.00 68.75 73 PRO A CA 1
ATOM 580 C C . PRO A 1 73 ? 18.440 -11.730 -44.192 1.00 68.75 73 PRO A C 1
ATOM 582 O O . PRO A 1 73 ? 17.794 -12.323 -43.334 1.00 68.75 73 PRO A O 1
ATOM 585 N N . ALA A 1 74 ? 19.446 -12.325 -44.847 1.00 67.81 74 ALA A N 1
ATOM 586 C CA . ALA A 1 74 ? 19.919 -13.673 -44.531 1.00 67.81 74 ALA A CA 1
ATOM 587 C C . ALA A 1 74 ? 20.749 -13.724 -43.234 1.00 67.81 74 ALA A C 1
ATOM 589 O O . ALA A 1 74 ? 20.831 -14.780 -42.608 1.00 67.81 74 ALA A O 1
ATOM 590 N N . ASP A 1 75 ? 21.295 -12.585 -42.794 1.00 66.94 75 ASP A N 1
ATOM 591 C CA . ASP A 1 75 ? 22.156 -12.485 -41.610 1.00 66.94 75 ASP A CA 1
ATOM 592 C C . ASP A 1 75 ? 21.379 -12.736 -40.298 1.00 66.94 75 ASP A C 1
ATOM 594 O O . ASP A 1 75 ? 21.979 -13.036 -39.270 1.00 66.94 75 ASP A O 1
ATOM 598 N N . TYR A 1 76 ? 20.041 -12.664 -40.330 1.00 67.12 76 TYR A N 1
ATOM 599 C CA . TYR A 1 76 ? 19.161 -12.896 -39.176 1.00 67.12 76 TYR A CA 1
ATOM 600 C C . TYR A 1 76 ? 18.864 -14.377 -38.887 1.00 67.12 76 TYR A C 1
ATOM 602 O O . TYR A 1 76 ? 18.288 -14.675 -37.846 1.00 67.12 76 TYR A O 1
ATOM 610 N N . ASN A 1 77 ? 19.220 -15.302 -39.787 1.00 66.44 77 ASN A N 1
ATOM 611 C CA . ASN A 1 77 ? 18.802 -16.710 -39.693 1.00 66.44 77 ASN A CA 1
ATOM 612 C C . ASN A 1 77 ? 19.881 -17.663 -39.144 1.00 66.44 77 ASN A C 1
ATOM 614 O O . ASN A 1 77 ? 19.630 -18.861 -39.062 1.00 66.44 77 ASN A O 1
ATOM 618 N N . ASN A 1 78 ? 21.068 -17.170 -38.780 1.00 57.72 78 ASN A N 1
ATOM 619 C CA . ASN A 1 78 ? 22.158 -18.001 -38.258 1.00 57.72 78 ASN A CA 1
ATOM 620 C C . ASN A 1 78 ? 22.239 -17.908 -36.729 1.00 57.72 78 ASN A C 1
ATOM 622 O O . ASN A 1 78 ? 23.153 -17.295 -36.183 1.00 57.72 78 ASN A O 1
ATOM 626 N N . GLU A 1 79 ? 21.287 -18.518 -36.031 1.00 57.44 79 GLU A N 1
ATOM 627 C CA . GLU A 1 79 ? 21.435 -18.839 -34.609 1.00 57.44 79 GLU A CA 1
ATOM 628 C C . GLU A 1 79 ? 21.158 -20.330 -34.404 1.00 57.44 79 GLU A C 1
ATOM 630 O O . GLU A 1 79 ? 20.131 -20.700 -33.856 1.00 57.44 79 GLU A O 1
ATOM 635 N N . ASP A 1 80 ? 22.063 -21.194 -34.862 1.00 56.19 80 ASP A N 1
ATOM 636 C CA . ASP A 1 80 ? 22.305 -22.460 -34.173 1.00 56.19 80 ASP A CA 1
ATOM 637 C C . ASP A 1 80 ? 23.684 -23.025 -34.539 1.00 56.19 80 ASP A C 1
ATOM 639 O O . ASP A 1 80 ? 24.131 -22.938 -35.682 1.00 56.19 80 ASP A O 1
ATOM 643 N N . ASP A 1 81 ? 24.308 -23.629 -33.527 1.00 50.19 81 ASP A N 1
ATOM 644 C CA . ASP A 1 81 ? 25.484 -24.508 -33.578 1.00 50.19 81 ASP A CA 1
ATOM 645 C C . ASP A 1 81 ? 26.887 -23.874 -33.403 1.00 50.19 81 ASP A C 1
ATOM 647 O O . ASP A 1 81 ? 27.588 -23.536 -34.355 1.00 50.19 81 ASP A O 1
ATOM 651 N N . SER A 1 82 ? 27.317 -23.735 -32.137 1.00 49.62 82 SER A N 1
ATOM 652 C CA . SER A 1 82 ? 28.709 -23.936 -31.670 1.00 49.62 82 SER A CA 1
ATOM 653 C C . SER A 1 82 ? 28.784 -23.801 -30.141 1.00 49.62 82 SER A C 1
ATOM 655 O O . SER A 1 82 ? 29.094 -22.743 -29.589 1.00 49.62 82 SER A O 1
ATOM 657 N N . ARG A 1 83 ? 28.483 -24.896 -29.436 1.00 52.75 83 ARG A N 1
ATOM 658 C CA . ARG A 1 83 ? 28.954 -25.149 -28.067 1.00 52.75 83 ARG A CA 1
ATOM 659 C C . ARG A 1 83 ? 30.238 -25.961 -28.181 1.00 52.75 83 ARG A C 1
ATOM 661 O O . ARG A 1 83 ? 30.135 -27.108 -28.565 1.00 52.75 83 ARG A O 1
ATOM 668 N N . ASP A 1 84 ? 31.373 -25.366 -27.826 1.00 44.50 84 ASP A N 1
ATOM 669 C CA . ASP A 1 84 ? 32.645 -25.977 -27.388 1.00 44.50 84 ASP A CA 1
ATOM 670 C C . ASP A 1 84 ? 33.555 -24.773 -27.057 1.00 44.50 84 ASP A C 1
ATOM 672 O O . ASP A 1 84 ? 33.615 -23.834 -27.840 1.00 44.50 84 ASP A O 1
ATOM 676 N N . GLY A 1 85 ? 34.203 -24.573 -25.910 1.00 42.09 85 GLY A N 1
ATOM 677 C CA . GLY A 1 85 ? 34.966 -25.458 -25.03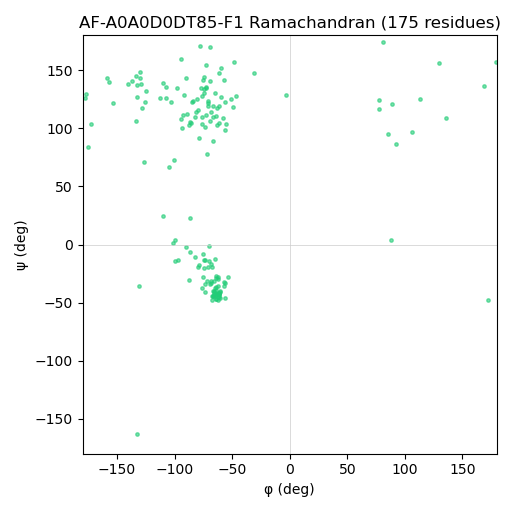5 1.00 42.09 85 GLY A CA 1
ATOM 678 C C . GLY A 1 85 ? 36.322 -24.763 -24.760 1.00 42.09 85 GLY A C 1
ATOM 679 O O . GLY A 1 85 ? 36.772 -23.979 -25.588 1.00 42.09 85 GLY A O 1
ATOM 680 N N . ILE A 1 86 ? 36.988 -25.102 -23.642 1.00 47.41 86 ILE A N 1
ATOM 681 C CA . ILE A 1 86 ? 38.340 -24.670 -23.180 1.00 47.41 86 ILE A CA 1
ATOM 682 C C . ILE A 1 86 ? 38.343 -23.369 -22.334 1.00 47.41 86 ILE A C 1
ATOM 684 O O . ILE A 1 86 ? 37.917 -22.324 -22.797 1.00 47.41 86 ILE A O 1
ATOM 688 N N . GLY A 1 87 ? 38.814 -23.302 -21.080 1.00 33.41 87 GLY A N 1
ATOM 689 C CA . GLY A 1 87 ? 39.530 -24.263 -20.235 1.00 33.41 87 GLY A CA 1
ATOM 690 C C . GLY A 1 87 ? 40.708 -23.604 -19.488 1.00 33.41 87 GLY A C 1
ATOM 691 O O . GLY A 1 87 ? 41.726 -23.346 -20.113 1.00 33.41 87 GLY A O 1
ATOM 692 N N . GLY A 1 88 ? 40.585 -23.434 -18.160 1.00 32.09 88 GLY A N 1
ATOM 693 C CA . GLY A 1 88 ? 41.691 -23.462 -17.170 1.00 32.09 88 GLY A CA 1
ATOM 694 C C . GLY A 1 88 ? 42.579 -22.211 -16.960 1.00 32.09 88 GLY A C 1
ATOM 695 O O . GLY A 1 88 ? 42.438 -21.248 -17.699 1.00 32.09 88 GLY A O 1
ATOM 696 N N . PRO A 1 89 ? 43.498 -22.234 -15.963 1.00 55.66 89 PRO A N 1
ATOM 697 C CA . PRO A 1 89 ? 43.297 -21.720 -14.587 1.00 55.66 89 PRO A CA 1
ATOM 698 C C . PRO A 1 89 ? 44.468 -20.820 -14.086 1.00 55.66 89 PRO A C 1
ATOM 700 O O . PRO A 1 89 ? 45.270 -20.416 -14.907 1.00 55.66 89 PRO A O 1
ATOM 703 N N . GLU A 1 90 ? 44.565 -20.595 -12.757 1.00 43.28 90 GLU A N 1
ATOM 704 C CA . GLU A 1 90 ? 45.698 -20.073 -11.933 1.00 43.28 90 GLU A CA 1
ATOM 705 C C . GLU A 1 90 ? 45.565 -18.616 -11.412 1.00 43.28 90 GLU A C 1
ATOM 707 O O . GLU A 1 90 ? 45.578 -17.646 -12.160 1.00 43.28 90 GLU A O 1
ATOM 712 N N . ASP A 1 91 ? 45.116 -18.404 -10.167 1.00 40.81 91 ASP A N 1
ATOM 713 C CA . ASP A 1 91 ? 45.807 -18.496 -8.858 1.00 40.81 91 ASP A CA 1
ATOM 714 C C . ASP A 1 91 ? 46.707 -17.291 -8.539 1.00 40.81 91 ASP A C 1
ATOM 716 O O . ASP A 1 91 ? 47.733 -17.087 -9.177 1.00 40.81 91 ASP A O 1
ATOM 720 N N . SER A 1 92 ? 46.371 -16.541 -7.476 1.00 52.12 92 SER A N 1
ATOM 721 C CA . SER A 1 92 ? 47.343 -15.938 -6.540 1.00 52.12 92 SER A CA 1
ATOM 722 C C . SER A 1 92 ? 46.646 -15.293 -5.334 1.00 52.12 92 SER A C 1
ATOM 724 O O . SER A 1 92 ? 46.085 -14.202 -5.405 1.00 52.12 92 SER A O 1
ATOM 726 N N . ASN A 1 93 ? 46.722 -15.995 -4.202 1.00 39.00 93 ASN A N 1
ATOM 727 C CA . ASN A 1 93 ? 46.507 -15.489 -2.844 1.00 39.00 93 ASN A CA 1
ATOM 728 C C . ASN A 1 93 ? 47.531 -14.393 -2.494 1.00 39.00 93 ASN A C 1
ATOM 730 O O . ASN A 1 93 ? 48.689 -14.564 -2.856 1.00 39.00 93 ASN A O 1
ATOM 734 N N . THR A 1 94 ? 47.187 -13.386 -1.673 1.00 36.72 94 THR A N 1
ATOM 735 C CA . THR A 1 94 ? 47.700 -13.271 -0.279 1.00 36.72 94 THR A CA 1
ATOM 736 C C . THR A 1 94 ? 47.140 -12.078 0.527 1.00 36.72 94 THR A C 1
ATOM 738 O O . THR A 1 94 ? 47.257 -10.927 0.130 1.00 36.72 94 THR A O 1
ATOM 741 N N . SER A 1 95 ? 46.657 -12.435 1.724 1.00 37.91 95 SER A N 1
ATOM 742 C CA . SER A 1 95 ? 46.940 -11.893 3.069 1.00 37.91 95 SER A CA 1
ATOM 743 C C . SER A 1 95 ? 46.352 -10.575 3.611 1.00 37.91 95 SER A C 1
ATOM 745 O O . SER A 1 95 ? 46.576 -9.481 3.105 1.00 37.91 95 SER A O 1
ATOM 747 N N . ASP A 1 96 ? 45.713 -10.777 4.770 1.00 37.97 96 ASP A N 1
ATOM 748 C CA . ASP A 1 96 ? 45.286 -9.909 5.876 1.00 37.97 96 ASP A CA 1
ATOM 749 C C . ASP A 1 96 ? 46.114 -8.655 6.206 1.00 37.97 96 ASP A C 1
ATOM 751 O O . ASP A 1 96 ? 47.343 -8.694 6.240 1.00 37.97 96 ASP A O 1
ATOM 755 N N . SER A 1 97 ? 45.417 -7.609 6.679 1.00 47.94 97 SER A N 1
ATOM 756 C CA . SER A 1 97 ? 45.822 -6.897 7.903 1.00 47.94 97 SER A CA 1
ATOM 757 C C . SER A 1 97 ? 44.650 -6.149 8.556 1.00 47.94 97 SER A C 1
ATOM 759 O O . SER A 1 97 ? 43.824 -5.527 7.892 1.00 47.94 97 SER A O 1
ATOM 761 N N . ASP A 1 98 ? 44.646 -6.226 9.882 1.00 34.97 98 ASP A N 1
ATOM 762 C CA . ASP A 1 98 ? 43.595 -5.905 10.845 1.00 34.97 98 ASP A CA 1
ATOM 763 C C . ASP A 1 98 ? 43.395 -4.394 11.145 1.00 34.97 98 ASP A C 1
ATOM 765 O O . ASP A 1 98 ? 44.172 -3.529 10.737 1.00 34.97 98 ASP A O 1
ATOM 769 N N . CYS A 1 99 ? 42.310 -4.139 11.876 1.00 34.25 99 CYS A N 1
ATOM 770 C CA . CYS A 1 99 ? 41.634 -2.913 12.315 1.00 34.25 99 CYS A CA 1
ATOM 771 C C . CYS A 1 99 ? 42.440 -1.752 12.958 1.00 34.25 99 CYS A C 1
ATOM 773 O O . CYS A 1 99 ? 43.480 -1.952 13.570 1.00 34.25 99 CYS A O 1
ATOM 775 N N . GLU A 1 100 ? 41.882 -0.522 12.899 1.00 33.72 100 GLU A N 1
ATOM 776 C CA . GLU A 1 100 ? 41.581 0.326 14.082 1.00 33.72 100 GLU A CA 1
ATOM 777 C C . GLU A 1 100 ? 40.966 1.708 13.744 1.00 33.72 100 GLU A C 1
ATOM 779 O O . GLU A 1 100 ? 41.074 2.262 12.647 1.00 33.72 100 GLU A O 1
ATOM 784 N N . HIS A 1 101 ? 40.274 2.248 14.747 1.00 36.00 101 HIS A N 1
ATOM 785 C CA . HIS A 1 101 ? 39.422 3.435 14.778 1.00 36.00 101 HIS A CA 1
ATOM 786 C C . HIS A 1 101 ? 40.168 4.778 14.628 1.00 36.00 101 HIS A C 1
ATOM 788 O O . HIS A 1 101 ? 41.104 5.058 15.371 1.00 36.00 101 HIS A O 1
ATOM 794 N N . VAL A 1 102 ? 39.586 5.740 13.889 1.00 37.38 102 VAL A N 1
ATOM 795 C CA . VAL A 1 102 ? 39.772 7.178 14.192 1.00 37.38 102 VAL A CA 1
ATOM 796 C C . VAL A 1 102 ? 38.442 7.936 14.172 1.00 37.38 102 VAL A C 1
ATOM 798 O O . VAL A 1 102 ? 37.861 8.261 13.141 1.00 37.38 102 VAL A O 1
ATOM 801 N N . LYS A 1 103 ? 37.975 8.274 15.377 1.00 39.78 103 LYS A N 1
ATOM 802 C CA . LYS A 1 103 ? 36.960 9.303 15.639 1.00 39.78 103 LYS A CA 1
ATOM 803 C C . LYS A 1 103 ? 37.602 10.689 15.474 1.00 39.78 103 LYS A C 1
ATOM 805 O O . LYS A 1 103 ? 38.591 10.945 16.156 1.00 39.78 103 LYS A O 1
ATOM 810 N N . LYS A 1 104 ? 36.954 11.631 14.767 1.00 34.62 104 LYS A N 1
ATOM 811 C CA . LYS A 1 104 ? 36.418 12.888 15.358 1.00 34.62 104 LYS A CA 1
ATOM 812 C C . LYS A 1 104 ? 35.956 13.952 14.340 1.00 34.62 104 LYS A C 1
ATOM 814 O O . LYS A 1 104 ? 36.697 14.393 13.478 1.00 34.62 104 LYS A O 1
ATOM 819 N N . LYS A 1 105 ? 34.786 14.503 14.702 1.00 35.00 105 LYS A N 1
ATOM 820 C CA . LYS A 1 105 ? 34.343 15.916 14.660 1.00 35.00 105 LYS A CA 1
ATOM 821 C C . LYS A 1 105 ? 33.741 16.502 13.368 1.00 35.00 105 LYS A C 1
ATOM 823 O O . LYS A 1 105 ? 34.396 17.126 12.547 1.00 35.00 105 LYS A O 1
ATOM 828 N N . LYS A 1 106 ? 32.399 16.449 13.381 1.00 44.91 106 LYS A N 1
ATOM 829 C CA . LYS A 1 106 ? 31.408 17.494 13.046 1.00 44.91 106 LYS A CA 1
ATOM 830 C C . LYS A 1 106 ? 31.967 18.883 12.689 1.00 44.91 106 LYS A C 1
ATOM 832 O O . LYS A 1 106 ? 32.558 19.549 13.539 1.00 44.91 106 LYS A O 1
ATOM 837 N N . LYS A 1 107 ? 31.517 19.408 11.543 1.00 42.59 107 LYS A N 1
ATOM 838 C CA . LYS A 1 107 ? 31.256 20.842 11.355 1.00 42.59 107 LYS A CA 1
ATOM 839 C C . LYS A 1 107 ? 29.841 21.037 10.806 1.00 42.59 107 LYS A C 1
ATOM 841 O O . LYS A 1 107 ? 29.474 20.526 9.758 1.00 42.59 107 LYS A O 1
ATOM 846 N N . SER A 1 108 ? 29.037 21.720 11.607 1.00 41.31 108 SER A N 1
ATOM 847 C CA . SER A 1 108 ? 27.615 22.013 11.431 1.00 41.31 108 SER A CA 1
ATOM 848 C C . SER A 1 108 ? 27.363 23.372 10.767 1.00 41.31 108 SER A C 1
ATOM 850 O O . SER A 1 108 ? 28.166 24.285 10.968 1.00 41.31 108 SER A O 1
ATOM 852 N N . LYS A 1 109 ? 26.147 23.508 10.205 1.00 45.47 109 LYS A N 1
ATOM 853 C CA . LYS A 1 109 ? 25.356 24.707 9.807 1.00 45.47 109 LYS A CA 1
ATOM 854 C C . LYS A 1 109 ? 25.190 24.800 8.281 1.00 45.47 109 LYS A C 1
ATOM 856 O O . LYS A 1 109 ? 26.173 24.808 7.565 1.00 45.47 109 LYS A O 1
ATOM 861 N N . LYS A 1 110 ? 23.973 24.890 7.728 1.00 40.97 110 LYS A N 1
ATOM 862 C CA . LYS A 1 110 ? 22.832 25.718 8.167 1.00 40.97 110 LYS A CA 1
ATOM 863 C C . LYS A 1 110 ? 21.495 25.088 7.717 1.00 40.97 110 LYS A C 1
ATOM 865 O O . LYS A 1 110 ? 21.274 24.896 6.529 1.00 40.97 110 LYS A O 1
ATOM 870 N N . HIS A 1 111 ? 20.606 24.783 8.667 1.00 45.91 111 HIS A N 1
ATOM 871 C CA . HIS A 1 111 ? 19.258 24.268 8.400 1.00 45.91 111 HIS A CA 1
ATOM 872 C C . HIS A 1 111 ? 18.320 25.370 7.890 1.00 45.91 111 HIS A C 1
ATOM 874 O O . HIS A 1 111 ? 18.176 26.422 8.517 1.00 45.91 111 HIS A O 1
ATOM 880 N N . LYS A 1 112 ? 17.626 25.069 6.791 1.00 46.53 112 LYS A N 1
ATOM 881 C CA . LYS A 1 112 ? 16.427 25.765 6.315 1.00 46.53 112 LYS A CA 1
ATOM 882 C C . LYS A 1 112 ? 15.267 25.362 7.244 1.00 46.53 112 LYS A C 1
ATOM 884 O O . LYS A 1 112 ? 14.778 24.239 7.175 1.00 46.53 112 LYS A O 1
ATOM 889 N N . LYS A 1 113 ? 14.907 26.231 8.196 1.00 48.69 113 LYS A N 1
ATOM 890 C CA . LYS A 1 113 ? 13.780 26.030 9.129 1.00 48.69 113 LYS A CA 1
ATOM 891 C C . LYS A 1 113 ? 12.453 26.205 8.386 1.00 48.69 113 LYS A C 1
ATOM 893 O O . LYS A 1 113 ? 12.303 27.174 7.651 1.00 48.69 113 LYS A O 1
ATOM 898 N N . GLY A 1 114 ? 11.495 25.307 8.625 1.00 47.88 114 GLY A N 1
ATOM 899 C CA . GLY A 1 114 ? 10.096 25.575 8.286 1.00 47.88 114 GLY A CA 1
ATOM 900 C C . GLY A 1 114 ? 9.123 24.405 8.431 1.00 47.88 114 GLY A C 1
ATOM 901 O O . GLY A 1 114 ? 8.081 24.586 9.039 1.00 47.88 114 GLY A O 1
ATOM 902 N N . LYS A 1 115 ? 9.446 23.208 7.916 1.00 48.25 115 LYS A N 1
ATOM 903 C CA . LYS A 1 115 ? 8.480 22.082 7.876 1.00 48.25 115 LYS A CA 1
ATOM 904 C C . LYS A 1 115 ? 8.997 20.739 8.401 1.00 48.25 115 LYS A C 1
ATOM 906 O O . LYS A 1 115 ? 8.265 20.048 9.092 1.00 48.25 115 LYS A O 1
ATOM 911 N N . GLY A 1 116 ? 10.273 20.414 8.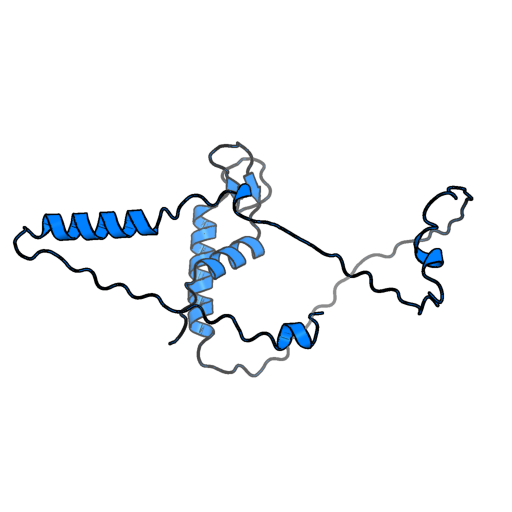186 1.00 49.56 116 GLY A N 1
ATOM 912 C CA . GLY A 1 116 ? 10.805 19.090 8.539 1.00 49.56 116 GLY A CA 1
ATOM 913 C C . GLY A 1 116 ? 10.933 18.791 10.039 1.00 49.56 116 GLY A C 1
ATOM 914 O O . GLY A 1 116 ? 11.126 17.644 10.406 1.00 49.56 116 GLY A O 1
ATOM 915 N N . VAL A 1 117 ? 10.851 19.779 10.936 1.00 54.44 117 VAL A N 1
ATOM 916 C CA . VAL A 1 117 ? 11.033 19.516 12.380 1.00 54.44 117 VAL A CA 1
ATOM 917 C C . VAL A 1 117 ? 9.796 18.855 12.994 1.00 54.44 117 VAL A C 1
ATOM 919 O O . VAL A 1 117 ? 9.947 17.965 13.817 1.00 54.44 117 VAL A O 1
ATOM 922 N N . ILE A 1 118 ? 8.591 19.241 12.567 1.00 55.81 118 ILE A N 1
ATOM 923 C CA . ILE A 1 118 ? 7.336 18.688 13.104 1.00 55.81 118 ILE A CA 1
ATOM 924 C C . ILE A 1 118 ? 7.125 17.257 12.592 1.00 55.81 118 ILE A C 1
ATOM 926 O O . ILE A 1 118 ? 6.757 16.368 13.351 1.00 55.81 118 ILE A O 1
ATOM 930 N N . GLU A 1 119 ? 7.435 17.021 11.319 1.00 59.28 119 GLU A N 1
ATOM 931 C CA . GLU A 1 119 ? 7.288 15.711 10.682 1.00 59.28 119 GLU A CA 1
ATOM 932 C C . GLU A 1 119 ? 8.244 14.665 11.275 1.00 59.28 119 GLU A C 1
ATOM 934 O O . GLU A 1 119 ? 7.826 13.553 11.576 1.00 59.28 119 GLU A O 1
ATOM 939 N N . ASN A 1 120 ? 9.497 15.041 11.561 1.00 69.00 120 ASN A N 1
ATOM 940 C CA . ASN A 1 120 ? 10.449 14.137 12.214 1.00 69.00 120 ASN A CA 1
ATOM 941 C C . ASN A 1 120 ? 10.044 13.779 13.657 1.00 69.00 120 ASN A C 1
ATOM 943 O O . ASN A 1 120 ? 10.330 12.672 14.103 1.00 69.00 120 ASN A O 1
ATOM 947 N N . ILE A 1 121 ? 9.372 14.679 14.387 1.00 74.88 121 ILE A N 1
ATOM 948 C CA . ILE A 1 121 ? 8.845 14.372 15.729 1.00 74.88 121 ILE A CA 1
ATOM 949 C C . ILE A 1 121 ? 7.713 13.343 15.617 1.00 74.88 121 ILE A C 1
ATOM 951 O O . ILE A 1 121 ? 7.762 12.317 16.289 1.00 74.88 121 ILE A O 1
ATOM 955 N N . ALA A 1 122 ? 6.768 13.561 14.697 1.00 78.94 122 ALA A N 1
ATOM 956 C CA . ALA A 1 122 ? 5.658 12.636 14.463 1.00 78.94 122 ALA A CA 1
ATOM 957 C C . ALA A 1 122 ? 6.127 11.246 13.987 1.00 78.94 122 ALA A C 1
ATOM 959 O O . ALA A 1 122 ? 5.543 10.230 14.363 1.00 78.94 122 ALA A O 1
ATOM 960 N N . ILE A 1 123 ? 7.193 11.178 13.180 1.00 82.88 123 ILE A N 1
ATOM 961 C CA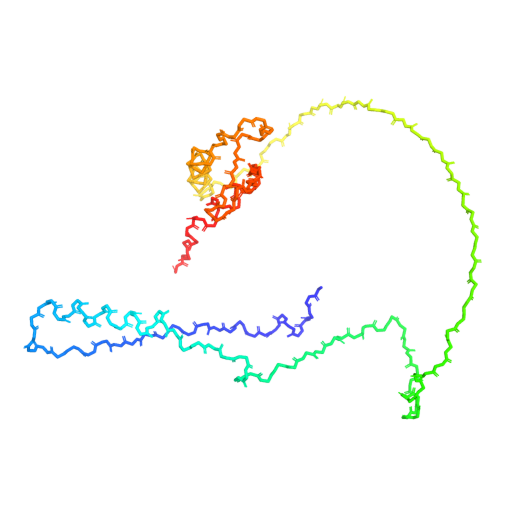 . ILE A 1 123 ? 7.801 9.906 12.763 1.00 82.88 123 ILE A CA 1
ATOM 962 C C . ILE A 1 123 ? 8.446 9.199 13.960 1.00 82.88 123 ILE A C 1
ATOM 964 O O . ILE A 1 123 ? 8.224 8.006 14.145 1.00 82.88 123 ILE A O 1
ATOM 968 N N . ASN A 1 124 ? 9.190 9.916 14.807 1.00 86.31 124 ASN A N 1
ATOM 969 C CA . ASN A 1 124 ? 9.838 9.317 15.978 1.00 86.31 124 ASN A CA 1
ATOM 970 C C . ASN A 1 124 ? 8.827 8.765 16.994 1.00 86.31 124 ASN A C 1
ATOM 972 O O . ASN A 1 124 ? 9.041 7.677 17.525 1.00 86.31 124 ASN A O 1
ATOM 976 N N . GLU A 1 125 ? 7.712 9.462 17.226 1.00 88.69 125 GLU A N 1
ATOM 977 C CA . GLU A 1 125 ? 6.613 8.956 18.062 1.00 88.69 125 GLU A CA 1
ATOM 978 C C . GLU A 1 125 ? 6.025 7.656 17.490 1.00 88.69 125 GLU A C 1
ATOM 980 O O . GLU A 1 125 ? 5.778 6.697 18.221 1.00 88.69 125 GLU A O 1
ATOM 985 N N . LYS A 1 126 ? 5.865 7.572 16.162 1.00 88.44 126 LYS A N 1
ATOM 986 C CA . LYS A 1 126 ? 5.410 6.342 15.498 1.00 88.44 126 LYS A CA 1
ATOM 987 C C . LYS A 1 126 ? 6.418 5.207 15.604 1.00 88.44 126 LYS A C 1
ATOM 989 O O . LYS A 1 126 ? 6.006 4.074 15.835 1.00 88.44 126 LYS A O 1
ATOM 994 N N . ILE A 1 127 ? 7.712 5.494 15.477 1.00 88.94 127 ILE A N 1
ATOM 995 C CA . ILE A 1 127 ? 8.761 4.487 15.673 1.00 88.94 127 ILE A CA 1
ATOM 996 C C . ILE A 1 127 ? 8.687 3.931 17.098 1.00 88.94 127 ILE A C 1
ATOM 998 O O . ILE A 1 127 ? 8.692 2.714 17.255 1.00 88.94 127 ILE A O 1
ATOM 1002 N N . GLN A 1 128 ? 8.547 4.783 18.118 1.00 90.50 128 GLN A N 1
ATOM 1003 C CA . GLN A 1 128 ? 8.410 4.330 19.509 1.00 90.50 128 GLN A CA 1
ATOM 1004 C C . GLN A 1 128 ? 7.167 3.458 19.718 1.00 90.50 128 GLN A C 1
ATOM 1006 O O . GLN A 1 128 ? 7.244 2.414 20.363 1.00 90.50 128 GLN A O 1
ATOM 1011 N N . ASN A 1 129 ? 6.033 3.837 19.127 1.00 90.50 129 ASN A N 1
ATOM 1012 C CA . ASN A 1 129 ? 4.821 3.019 19.188 1.00 90.50 129 ASN A CA 1
ATOM 1013 C C . ASN A 1 129 ? 5.026 1.647 18.534 1.00 90.50 129 ASN A C 1
ATOM 1015 O O . ASN A 1 129 ? 4.644 0.633 19.114 1.00 90.50 129 ASN A O 1
ATOM 1019 N N . LEU A 1 130 ? 5.673 1.598 17.365 1.00 89.88 130 LEU A N 1
ATOM 1020 C CA . LEU A 1 130 ? 5.997 0.334 16.705 1.00 89.88 130 LEU A CA 1
ATOM 1021 C C . LEU A 1 130 ? 6.957 -0.509 17.558 1.00 89.88 130 LEU A C 1
ATOM 1023 O O . LEU A 1 130 ? 6.734 -1.704 17.714 1.00 89.88 130 LEU A O 1
ATOM 1027 N N . GLN A 1 131 ? 7.979 0.094 18.164 1.00 91.69 131 GLN A N 1
ATOM 1028 C CA . GLN A 1 131 ? 8.891 -0.616 19.066 1.00 91.69 131 GLN A CA 1
ATOM 1029 C C . GLN A 1 131 ? 8.138 -1.287 20.222 1.00 91.69 131 GLN A C 1
ATOM 1031 O O . GLN A 1 131 ? 8.329 -2.475 20.467 1.00 91.69 131 GLN A O 1
ATOM 1036 N N . ASN A 1 132 ? 7.213 -0.569 20.860 1.00 89.38 132 ASN A N 1
ATOM 1037 C CA . ASN A 1 132 ? 6.416 -1.111 21.961 1.00 89.38 132 ASN A CA 1
ATOM 1038 C C . ASN A 1 132 ? 5.485 -2.252 21.516 1.00 89.38 132 ASN A C 1
ATOM 1040 O O . ASN A 1 13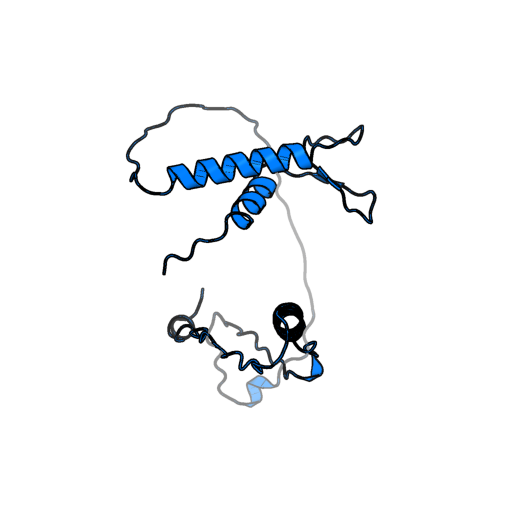2 ? 5.306 -3.220 22.252 1.00 89.38 132 ASN A O 1
ATOM 1044 N N . CYS A 1 133 ? 4.895 -2.160 20.321 1.00 89.31 133 CYS A N 1
ATOM 1045 C CA . CYS A 1 133 ? 3.997 -3.194 19.801 1.00 89.31 133 CYS A CA 1
ATOM 1046 C C . CYS A 1 133 ? 4.725 -4.479 19.395 1.00 89.31 133 CYS A C 1
ATOM 1048 O O . CYS A 1 133 ? 4.146 -5.559 19.482 1.00 89.31 133 CYS A O 1
ATOM 1050 N N . TRP A 1 134 ? 5.973 -4.366 18.941 1.00 90.44 134 TRP A N 1
ATOM 1051 C CA . TRP A 1 134 ? 6.720 -5.476 18.350 1.00 90.44 134 TRP A CA 1
ATOM 1052 C C . TRP A 1 134 ? 7.869 -5.963 19.236 1.00 90.44 134 TRP A C 1
ATOM 1054 O O . TRP A 1 134 ? 8.830 -6.529 18.724 1.00 90.44 134 TRP A O 1
ATOM 1064 N N . MET A 1 135 ? 7.798 -5.758 20.555 1.00 89.88 135 MET A N 1
ATOM 1065 C CA . MET A 1 135 ? 8.794 -6.300 21.483 1.00 89.88 135 MET A CA 1
ATOM 1066 C C . MET A 1 135 ? 8.844 -7.828 21.404 1.00 89.88 135 MET A C 1
ATOM 1068 O O . MET A 1 135 ? 7.831 -8.520 21.547 1.00 89.88 135 MET A O 1
ATOM 1072 N N . CYS A 1 136 ? 10.041 -8.372 21.197 1.00 90.06 136 CYS A N 1
ATOM 1073 C CA . CYS A 1 136 ? 10.210 -9.812 21.105 1.00 90.06 136 CYS A CA 1
ATOM 1074 C C . CYS A 1 136 ? 10.022 -10.466 22.480 1.00 90.06 136 CYS A C 1
ATOM 1076 O O . CYS A 1 136 ? 10.749 -10.177 23.425 1.00 90.06 136 CYS A O 1
ATOM 1078 N N . SER A 1 137 ? 9.070 -11.395 22.580 1.00 87.12 137 SER A N 1
ATOM 1079 C CA . SER A 1 137 ? 8.836 -12.193 23.796 1.00 87.12 137 SER A CA 1
ATOM 1080 C C . SER A 1 137 ? 9.457 -13.596 23.724 1.00 87.12 137 SER A C 1
ATOM 1082 O O . SER A 1 137 ? 9.249 -14.413 24.620 1.00 87.12 137 SER A O 1
ATOM 1084 N N . LYS A 1 138 ? 10.193 -13.918 22.650 1.00 83.94 138 LYS A N 1
ATOM 1085 C CA . LYS A 1 138 ? 10.712 -15.272 22.417 1.00 83.94 138 LYS A CA 1
ATOM 1086 C C . LYS A 1 138 ? 12.046 -15.481 23.151 1.00 83.94 138 LYS A C 1
ATOM 1088 O O . LYS A 1 138 ? 13.006 -14.761 22.864 1.00 83.94 138 LYS A O 1
ATOM 1093 N N . PRO A 1 139 ? 12.159 -16.482 24.045 1.00 84.44 139 PRO A N 1
ATOM 1094 C CA . PRO A 1 139 ? 13.425 -16.789 24.702 1.00 84.44 139 PRO A CA 1
ATOM 1095 C C . PRO A 1 139 ? 14.453 -17.266 23.666 1.00 84.44 139 PRO A C 1
ATOM 1097 O O . PRO A 1 139 ? 14.158 -18.133 22.844 1.00 84.44 139 PRO A O 1
ATOM 1100 N N . GLY A 1 140 ? 15.655 -16.686 23.698 1.00 86.06 140 GLY A N 1
ATOM 1101 C CA . GLY A 1 140 ? 16.745 -17.011 22.768 1.00 86.06 140 GLY A CA 1
ATOM 1102 C C . GLY A 1 140 ? 16.759 -16.205 21.464 1.00 86.06 140 GLY A C 1
ATOM 1103 O O . GLY A 1 140 ? 17.607 -16.457 20.613 1.00 86.06 140 GLY A O 1
ATOM 1104 N N . CYS A 1 141 ? 15.859 -15.233 21.293 1.00 88.88 141 CYS A N 1
ATOM 1105 C CA . CYS A 1 141 ? 15.950 -14.281 20.189 1.00 88.88 141 CYS A CA 1
ATOM 1106 C C . CYS A 1 141 ? 17.028 -13.220 20.474 1.00 88.88 141 CYS A C 1
ATOM 1108 O O . CYS A 1 141 ? 17.084 -12.675 21.574 1.00 88.88 141 CYS A O 1
ATOM 1110 N N . SER A 1 142 ? 17.870 -12.914 19.484 1.00 87.50 142 SER A N 1
ATOM 1111 C CA . SER A 1 142 ? 18.936 -11.908 19.600 1.00 87.50 142 SER A CA 1
ATOM 1112 C C . SER A 1 142 ? 18.485 -10.479 19.285 1.00 87.50 142 SER A C 1
ATOM 1114 O O . SER A 1 142 ? 19.283 -9.555 19.410 1.00 87.50 142 SER A O 1
ATOM 1116 N N . SER A 1 143 ? 17.249 -10.286 18.819 1.00 89.81 143 SER A N 1
ATOM 1117 C CA . SER A 1 143 ? 16.711 -8.972 18.463 1.00 89.81 143 SER A CA 1
ATOM 1118 C C . SER A 1 143 ? 15.639 -8.509 19.438 1.00 89.81 143 SER A C 1
ATOM 1120 O O . SER A 1 143 ? 14.743 -9.274 19.791 1.00 89.81 143 SER A O 1
ATOM 1122 N N . ASP A 1 144 ? 15.686 -7.221 19.778 1.00 89.12 144 ASP A N 1
ATOM 1123 C CA . ASP A 1 144 ? 14.745 -6.589 20.710 1.00 89.12 144 ASP A CA 1
ATOM 1124 C C . ASP A 1 144 ? 13.318 -6.494 20.145 1.00 89.12 144 ASP A C 1
ATOM 1126 O O . ASP A 1 144 ? 12.338 -6.578 20.885 1.00 89.12 144 ASP A O 1
ATOM 1130 N N . HIS A 1 145 ? 13.196 -6.351 18.821 1.00 92.12 145 HIS A N 1
ATOM 1131 C CA . HIS A 1 145 ? 11.920 -6.173 18.132 1.00 92.12 145 HIS A CA 1
ATOM 1132 C C . HIS A 1 145 ? 11.748 -7.227 17.042 1.00 92.12 145 HIS A C 1
ATOM 1134 O O . HIS A 1 145 ? 12.654 -7.417 16.228 1.00 92.12 145 HIS A O 1
ATOM 1140 N N . CYS A 1 146 ? 10.589 -7.882 16.998 1.00 93.31 146 CYS A N 1
ATOM 1141 C CA . CYS A 1 146 ? 10.280 -8.936 16.039 1.00 93.31 146 CYS A CA 1
ATOM 1142 C C . CYS A 1 146 ? 8.839 -8.844 15.541 1.00 93.31 146 CYS A C 1
ATOM 1144 O O . CYS A 1 146 ? 7.908 -8.671 16.324 1.00 93.31 146 CYS A O 1
ATOM 1146 N N . PHE A 1 147 ? 8.651 -9.050 14.241 1.00 90.50 147 PHE A N 1
ATOM 1147 C CA . PHE A 1 147 ? 7.338 -9.309 13.666 1.00 90.50 147 PHE A CA 1
ATOM 1148 C C . PHE A 1 147 ? 7.023 -10.799 13.795 1.00 90.50 147 PHE A C 1
ATOM 1150 O O . PHE A 1 147 ? 7.798 -11.621 13.311 1.00 90.50 147 PHE A O 1
ATOM 1157 N N . VAL A 1 148 ? 5.906 -11.148 14.432 1.00 88.69 148 VAL A N 1
ATOM 1158 C CA . VAL A 1 148 ? 5.425 -12.533 14.537 1.00 88.69 148 VAL A CA 1
ATOM 1159 C C . VAL A 1 148 ? 4.276 -12.707 13.555 1.00 88.69 148 VAL A C 1
ATOM 1161 O O . VAL A 1 148 ? 3.290 -11.973 13.626 1.00 88.69 148 VAL A O 1
ATOM 1164 N N . HIS A 1 149 ? 4.402 -13.659 12.633 1.00 84.31 149 HIS A N 1
ATOM 1165 C CA . HIS A 1 149 ? 3.322 -13.943 11.696 1.00 84.31 149 HIS A CA 1
ATOM 1166 C C . HIS A 1 149 ? 2.175 -14.660 12.436 1.00 84.31 149 HIS A C 1
ATOM 1168 O O . HIS A 1 149 ? 2.440 -15.592 13.191 1.00 84.31 149 HIS A O 1
ATOM 1174 N N . PRO A 1 150 ? 0.898 -14.284 12.244 1.00 81.12 150 PRO A N 1
ATOM 1175 C CA . PRO A 1 150 ? -0.214 -14.919 12.962 1.00 81.12 150 PRO A CA 1
ATOM 1176 C C . PRO A 1 150 ? -0.390 -16.407 12.616 1.00 81.12 150 PRO A C 1
ATOM 1178 O O . PRO A 1 150 ? -0.881 -17.178 13.433 1.00 81.12 150 PRO A O 1
ATOM 1181 N N . GLU A 1 151 ? 0.024 -16.814 11.415 1.00 83.75 151 GLU A N 1
ATOM 1182 C CA . GLU A 1 151 ? -0.151 -18.184 10.907 1.00 83.75 151 GLU A CA 1
ATOM 1183 C C . GLU A 1 151 ? 1.110 -19.055 11.029 1.00 83.75 151 GLU A C 1
ATOM 1185 O O . GLU A 1 151 ? 1.032 -20.276 10.894 1.00 83.75 151 GLU A O 1
ATOM 1190 N N . HIS A 1 152 ? 2.278 -18.453 11.290 1.00 78.25 152 HIS A N 1
ATOM 1191 C CA . HIS A 1 152 ? 3.551 -19.174 11.341 1.00 78.25 152 HIS A CA 1
ATOM 1192 C C . HIS A 1 152 ? 4.312 -18.849 12.633 1.00 78.25 152 HIS A C 1
ATOM 1194 O O . HIS A 1 152 ? 4.390 -17.686 13.013 1.00 78.25 152 HIS A O 1
ATOM 1200 N N . PRO A 1 153 ? 4.940 -19.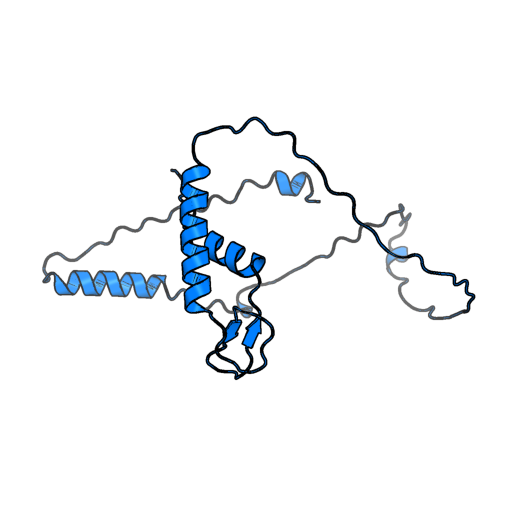842 13.295 1.00 79.44 153 PRO A N 1
ATOM 1201 C CA . PRO A 1 153 ? 5.737 -19.625 14.511 1.00 79.44 153 PRO A CA 1
ATOM 1202 C C . PRO A 1 153 ? 7.059 -18.878 14.249 1.00 79.44 153 PRO A C 1
ATOM 1204 O O . PRO A 1 153 ? 7.847 -18.631 15.175 1.00 79.44 153 PRO A O 1
ATOM 1207 N N . ASP A 1 154 ? 7.317 -18.550 12.986 1.00 85.62 154 ASP A N 1
ATOM 1208 C CA . ASP A 1 154 ? 8.460 -17.777 12.556 1.00 85.62 154 ASP A CA 1
ATOM 1209 C C . ASP A 1 154 ? 8.268 -16.303 12.898 1.00 85.62 154 ASP A C 1
ATOM 1211 O O . ASP A 1 154 ? 7.180 -15.726 12.834 1.00 85.62 154 ASP A O 1
ATOM 1215 N N . HIS A 1 155 ? 9.376 -15.696 13.300 1.00 87.50 155 HIS A N 1
ATOM 1216 C CA . HIS A 1 155 ? 9.425 -14.301 13.690 1.00 87.50 155 HIS A CA 1
ATOM 1217 C C . HIS A 1 155 ? 10.615 -13.652 12.994 1.00 87.50 155 HIS A C 1
ATOM 1219 O O . HIS A 1 155 ? 11.684 -14.255 12.886 1.00 87.50 155 HIS A O 1
ATOM 1225 N N . PHE A 1 156 ? 10.406 -12.444 12.486 1.00 90.19 156 PHE A N 1
ATOM 1226 C CA . PHE A 1 156 ? 11.390 -11.700 11.714 1.00 90.19 156 PHE A CA 1
ATOM 1227 C C . PHE A 1 156 ? 11.931 -10.538 12.542 1.00 90.19 156 PHE A C 1
ATOM 1229 O O . PHE A 1 156 ? 11.155 -9.717 13.032 1.00 90.19 156 PHE A O 1
ATOM 1236 N N . SER A 1 157 ? 13.252 -10.450 12.685 1.00 92.06 157 SER A N 1
ATOM 1237 C CA . SER A 1 157 ? 13.916 -9.391 13.447 1.00 92.06 157 SER A CA 1
ATOM 1238 C C . SER A 1 157 ? 13.741 -8.018 12.790 1.00 92.06 157 SER A C 1
ATOM 1240 O O . SER A 1 157 ? 14.215 -7.767 11.681 1.00 92.06 157 SER A O 1
ATOM 1242 N N . LEU A 1 158 ? 13.108 -7.088 13.503 1.00 91.94 158 LEU A N 1
ATOM 1243 C CA . LEU A 1 158 ? 12.874 -5.719 13.054 1.00 91.94 158 LEU A CA 1
ATOM 1244 C C . LEU A 1 158 ? 13.993 -4.791 13.535 1.00 91.94 158 LEU A C 1
ATOM 1246 O O . LEU A 1 158 ? 14.017 -4.314 14.668 1.00 91.94 158 LEU A O 1
ATOM 1250 N N . GLY A 1 159 ? 14.928 -4.504 12.633 1.00 89.88 159 GLY A N 1
ATOM 1251 C CA . GLY A 1 159 ? 15.901 -3.424 12.814 1.00 89.88 159 GLY A CA 1
ATOM 1252 C C . GLY A 1 159 ? 15.291 -2.014 12.738 1.00 89.88 159 GLY A C 1
ATOM 1253 O O . GLY A 1 159 ? 14.157 -1.818 12.297 1.00 89.88 159 GLY A O 1
ATOM 1254 N N . HIS A 1 160 ? 16.094 -1.010 13.101 1.00 87.94 160 HIS A N 1
ATOM 1255 C CA . HIS A 1 160 ? 15.704 0.406 13.064 1.00 87.94 160 HIS A CA 1
ATOM 1256 C C . HIS A 1 160 ? 15.260 0.884 11.670 1.00 87.94 160 HIS A C 1
ATOM 1258 O O . HIS A 1 160 ? 14.314 1.663 11.556 1.00 87.94 160 HIS A O 1
ATOM 1264 N N . GLU A 1 161 ? 15.895 0.377 10.610 1.00 89.56 161 GLU A N 1
ATOM 1265 C CA . GLU A 1 161 ? 15.557 0.717 9.222 1.00 89.56 161 GLU A CA 1
ATOM 1266 C C . GLU A 1 161 ? 14.137 0.264 8.853 1.00 89.56 161 GLU A C 1
ATOM 1268 O O . GLU A 1 161 ? 13.365 1.036 8.288 1.00 89.56 161 GLU A O 1
ATOM 1273 N N . HIS A 1 162 ? 13.745 -0.953 9.250 1.00 92.62 162 HIS A N 1
ATOM 1274 C CA . HIS A 1 162 ? 12.401 -1.478 8.989 1.00 92.62 162 HIS A CA 1
ATOM 1275 C C . HIS A 1 162 ? 11.330 -0.619 9.670 1.00 92.62 162 HIS A C 1
ATOM 1277 O O . HIS A 1 162 ? 10.365 -0.196 9.034 1.00 92.62 162 HIS A O 1
ATOM 1283 N N . LEU A 1 163 ? 11.541 -0.300 10.950 1.00 90.00 163 LEU A N 1
ATOM 1284 C CA . LEU A 1 163 ? 10.622 0.526 11.735 1.00 90.00 163 LEU A CA 1
ATOM 1285 C C . LEU A 1 163 ? 10.516 1.952 11.178 1.00 90.00 163 LEU A C 1
ATOM 1287 O O . LEU A 1 163 ? 9.427 2.523 11.161 1.00 90.00 163 LEU A O 1
ATOM 1291 N N . SER A 1 164 ? 11.621 2.511 10.678 1.00 87.88 164 SER A N 1
ATOM 1292 C CA . SER A 1 164 ? 11.649 3.845 10.068 1.00 87.88 164 SER A CA 1
ATOM 1293 C C . SER A 1 164 ? 10.851 3.899 8.765 1.00 87.88 164 SER A C 1
ATOM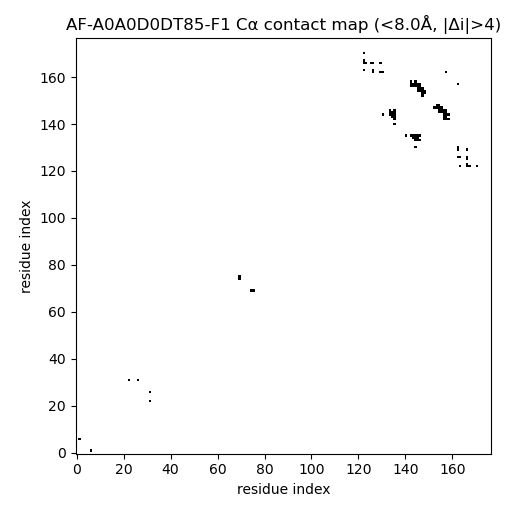 1295 O O . SER A 1 164 ? 10.055 4.820 8.569 1.00 87.88 164 SER A O 1
ATOM 1297 N N . VAL A 1 165 ? 11.000 2.891 7.898 1.00 89.81 165 VAL A N 1
ATOM 1298 C CA . VAL A 1 165 ? 10.223 2.782 6.651 1.00 89.81 165 VAL A CA 1
ATOM 1299 C C . VAL A 1 165 ? 8.731 2.629 6.948 1.00 89.81 165 VAL A C 1
ATOM 1301 O O . VAL A 1 165 ? 7.904 3.294 6.321 1.00 89.81 165 VAL A O 1
ATOM 1304 N N . TRP A 1 166 ? 8.370 1.805 7.932 1.00 90.06 166 TRP A N 1
ATOM 1305 C CA . TRP A 1 166 ? 6.972 1.617 8.330 1.00 90.06 166 TRP A CA 1
ATOM 1306 C C . TRP A 1 166 ? 6.365 2.885 8.932 1.00 90.06 166 TRP A C 1
ATOM 1308 O O . TRP A 1 166 ? 5.263 3.285 8.551 1.00 90.06 166 TRP A O 1
ATOM 1318 N N . ALA A 1 167 ? 7.099 3.565 9.816 1.00 89.19 167 ALA A N 1
ATOM 1319 C CA . ALA A 1 167 ? 6.659 4.826 10.401 1.00 89.19 167 ALA A CA 1
ATOM 1320 C C . ALA A 1 167 ? 6.442 5.908 9.332 1.00 89.19 167 ALA A C 1
ATOM 1322 O O . ALA A 1 167 ? 5.449 6.636 9.401 1.00 89.19 167 ALA A O 1
ATOM 1323 N N . ALA A 1 168 ? 7.320 5.979 8.326 1.00 85.38 168 ALA A N 1
ATOM 1324 C CA . ALA A 1 168 ? 7.180 6.896 7.198 1.00 85.38 168 ALA A CA 1
ATOM 1325 C C . ALA A 1 168 ? 5.952 6.570 6.332 1.00 85.38 168 ALA A C 1
ATOM 1327 O O . ALA A 1 168 ? 5.200 7.478 5.989 1.00 85.38 168 ALA A O 1
ATOM 1328 N N . ALA A 1 169 ? 5.694 5.289 6.041 1.00 83.94 169 ALA A N 1
ATOM 1329 C CA . ALA A 1 169 ? 4.506 4.861 5.294 1.00 83.94 169 ALA A CA 1
ATOM 1330 C C . ALA A 1 169 ? 3.191 5.192 6.025 1.00 83.94 169 ALA A C 1
ATOM 1332 O O . ALA A 1 169 ? 2.166 5.443 5.396 1.00 83.94 169 ALA A O 1
ATOM 1333 N N . TRP A 1 170 ? 3.219 5.217 7.358 1.00 80.31 170 TRP A N 1
ATOM 1334 C CA . TRP A 1 170 ? 2.062 5.563 8.180 1.00 80.31 170 TRP A CA 1
ATOM 1335 C C . TRP A 1 170 ? 1.794 7.061 8.265 1.00 80.31 170 TRP A C 1
ATOM 1337 O O . TRP A 1 170 ? 0.726 7.450 8.743 1.00 80.31 170 TRP A O 1
ATOM 1347 N N . VAL A 1 171 ? 2.749 7.930 7.927 1.00 76.88 171 VAL A N 1
ATOM 1348 C CA . VAL A 1 171 ? 2.470 9.365 7.818 1.00 76.88 171 VAL A CA 1
ATOM 1349 C C . VAL A 1 171 ? 1.730 9.557 6.497 1.00 76.88 171 VAL A C 1
ATOM 1351 O O . VAL A 1 171 ? 2.342 9.376 5.447 1.00 76.88 171 VAL A O 1
ATOM 1354 N N . PRO A 1 172 ? 0.417 9.876 6.510 1.00 61.84 172 PRO A N 1
ATOM 1355 C CA . PRO A 1 172 ? -0.281 10.163 5.270 1.00 61.84 172 PRO A CA 1
ATOM 1356 C C . PRO A 1 172 ? 0.478 11.297 4.592 1.00 61.84 172 PRO A C 1
ATOM 1358 O O . PRO A 1 172 ? 0.687 12.351 5.198 1.00 61.84 172 PRO A O 1
ATOM 1361 N N . PHE A 1 173 ? 0.933 11.062 3.360 1.00 58.22 173 PHE A N 1
ATOM 1362 C CA . PHE A 1 173 ? 1.448 12.125 2.514 1.00 58.22 173 PHE A CA 1
ATOM 1363 C C . PHE A 1 173 ? 0.327 13.155 2.402 1.00 58.22 173 PHE A C 1
ATOM 1365 O O . PHE A 1 173 ? -0.626 12.968 1.648 1.00 58.22 173 PHE A O 1
ATOM 1372 N N . TYR A 1 174 ? 0.401 14.220 3.201 1.00 49.84 174 TYR A N 1
ATOM 1373 C CA . TYR A 1 174 ? -0.465 15.374 3.043 1.00 49.84 174 TYR A CA 1
ATOM 1374 C C . TYR A 1 174 ? -0.076 16.004 1.710 1.00 49.84 174 TYR A C 1
ATOM 1376 O O . TYR A 1 174 ? 0.835 16.830 1.629 1.00 49.84 174 TYR A O 1
ATOM 1384 N N . ILE A 1 175 ? -0.730 15.547 0.642 1.00 44.41 175 ILE A N 1
ATOM 1385 C CA . ILE A 1 175 ? -0.723 16.207 -0.653 1.00 44.41 175 ILE A CA 1
ATOM 1386 C C . ILE A 1 175 ? -1.390 17.556 -0.404 1.00 44.41 175 ILE A C 1
ATOM 1388 O O . ILE A 1 175 ? -2.596 17.656 -0.193 1.00 44.41 175 ILE A O 1
ATOM 1392 N N . ILE A 1 176 ? -0.555 18.585 -0.326 1.00 47.28 176 ILE A N 1
ATOM 1393 C CA . ILE A 1 176 ? -0.978 19.977 -0.275 1.00 47.28 176 ILE A CA 1
ATOM 1394 C C . ILE A 1 176 ? -1.601 20.263 -1.647 1.00 47.28 176 ILE A C 1
ATOM 1396 O O . ILE A 1 176 ? -0.878 20.248 -2.644 1.00 47.28 176 ILE A O 1
ATOM 1400 N N . ASN A 1 177 ? -2.926 20.435 -1.685 1.00 38.22 177 ASN A N 1
ATOM 1401 C CA . ASN A 1 177 ? -3.640 21.019 -2.826 1.00 38.22 177 ASN A CA 1
ATOM 1402 C C . ASN A 1 177 ? -3.299 22.504 -2.967 1.00 38.22 177 ASN A C 1
ATOM 1404 O O . ASN A 1 177 ? -3.159 23.171 -1.914 1.00 38.22 177 ASN A O 1
#

pLDDT: mean 70.27, std 18.06, range [32.09, 93.69]

Mean predicted aligned error: 21.72 Å

Secondary structure (DSSP, 8-state):
---HHHHTSPP-------------SSS-HHHHHHHHHHHHHHHHS-----GGG-----------SS-----SGGGGG------------------------------------SSHHHHHHHHHHHHHHHHHHTB---TT-S-SBEEEPSSSS-EEE--HHHHHHHHHHTS------

Foldseek 3Di:
DDDPVRVPPDPPPPDDDDDDDDDDPPDDPVVVVVVVVVVVVCVVCDPDDDPVVDDDDDDDDDDDPDDDPCPDPVVVPPPDDDDDDDDDDDDDDDDDDDDDDDDDDDDDDDDPDDPVVVVVVQLVVQLVVQLVVFQDPDPPDPARGWDQDPVDNDIHHDDPVNSSVVSVVPPPPPPDD

Solvent-accessible surface area (backbone atoms only — not comparable to full-atom values): 12610 Å² total; per-residue (Å²): 134,84,53,77,71,65,72,65,53,73,76,81,74,82,74,84,82,84,78,87,83,86,73,78,85,93,60,63,72,70,56,55,55,51,52,52,51,51,55,48,48,61,63,74,55,60,78,81,82,56,73,86,82,51,91,86,83,87,82,83,86,80,82,70,95,62,93,75,86,74,84,49,87,70,68,79,72,79,84,80,91,84,92,80,83,89,83,88,88,87,90,83,88,85,85,87,85,84,88,86,90,82,90,84,81,89,88,87,88,82,85,86,83,87,63,69,68,64,55,54,51,57,35,50,55,41,33,54,53,49,49,68,74,25,52,50,85,60,89,89,60,93,46,72,23,30,52,66,48,96,91,43,98,58,64,46,73,51,51,71,68,57,43,49,53,52,27,54,69,67,49,76,82,77,75,81,127